Protein AF-A0A961QTT5-F1 (afdb_monomer_lite)

Structure (mmCIF, N/CA/C/O backbone):
data_AF-A0A961QTT5-F1
#
_entry.id   AF-A0A961QTT5-F1
#
loop_
_atom_site.group_PDB
_atom_site.id
_atom_site.type_symbol
_atom_site.label_atom_id
_atom_site.label_alt_id
_atom_site.label_comp_id
_atom_site.label_asym_id
_atom_site.label_entity_id
_atom_site.label_seq_id
_atom_site.pdbx_PDB_ins_code
_atom_site.Cartn_x
_atom_site.Cartn_y
_atom_site.Cartn_z
_atom_site.occupancy
_atom_site.B_iso_or_equiv
_atom_site.auth_seq_id
_atom_site.auth_comp_id
_atom_site.auth_asym_id
_atom_site.auth_atom_id
_atom_site.pdbx_PDB_model_num
ATOM 1 N N . MET A 1 1 ? 68.799 12.331 43.643 1.00 41.88 1 MET A N 1
ATOM 2 C CA . MET A 1 1 ? 67.862 13.251 42.953 1.00 41.88 1 MET A CA 1
ATOM 3 C C . MET A 1 1 ? 67.474 12.579 41.640 1.00 41.88 1 MET A C 1
ATOM 5 O O . MET A 1 1 ? 68.378 12.267 40.887 1.00 41.88 1 MET A O 1
ATOM 9 N N . ARG A 1 2 ? 66.274 11.970 41.560 1.00 42.78 2 ARG A N 1
ATOM 10 C CA . ARG A 1 2 ? 65.061 12.475 40.854 1.00 42.78 2 ARG A CA 1
ATOM 11 C C . ARG A 1 2 ? 65.349 12.704 39.353 1.00 42.78 2 ARG A C 1
ATOM 13 O O . ARG A 1 2 ? 66.256 13.456 39.059 1.00 42.78 2 ARG A O 1
ATOM 20 N N . MET A 1 3 ? 64.674 12.111 38.368 1.00 33.84 3 MET A N 1
ATOM 21 C CA . MET A 1 3 ? 63.270 11.699 38.236 1.00 33.84 3 MET A CA 1
ATOM 22 C C . MET A 1 3 ? 63.143 10.598 37.165 1.00 33.84 3 MET A C 1
ATOM 24 O O . MET A 1 3 ? 63.665 10.744 36.066 1.00 33.84 3 MET A O 1
ATOM 28 N N . THR A 1 4 ? 62.400 9.532 37.459 1.00 44.88 4 THR A N 1
ATOM 29 C CA . THR A 1 4 ? 61.899 8.556 36.480 1.00 44.88 4 THR A CA 1
ATOM 30 C C . THR A 1 4 ? 60.598 9.100 35.885 1.00 44.88 4 THR A C 1
ATOM 32 O O . THR A 1 4 ? 59.601 9.222 36.596 1.00 44.88 4 THR A O 1
ATOM 35 N N . SER A 1 5 ? 60.599 9.468 34.600 1.00 44.66 5 SER A N 1
ATOM 36 C CA . SER A 1 5 ? 59.393 9.922 33.899 1.00 44.66 5 SER A CA 1
ATOM 37 C C . SER A 1 5 ? 58.472 8.736 33.611 1.00 44.66 5 SER A C 1
ATOM 39 O O . SER A 1 5 ? 58.850 7.808 32.897 1.00 44.66 5 SER A O 1
ATOM 41 N N . TRP A 1 6 ? 57.264 8.766 34.166 1.00 46.00 6 TRP A N 1
ATOM 42 C CA . TRP A 1 6 ? 56.200 7.815 33.862 1.00 46.00 6 TRP A CA 1
ATOM 43 C C . TRP A 1 6 ? 55.533 8.182 32.533 1.00 46.00 6 TRP A C 1
ATOM 45 O O . TRP A 1 6 ? 55.038 9.294 32.360 1.00 46.00 6 TRP A O 1
ATOM 55 N N . GLY A 1 7 ? 55.534 7.238 31.591 1.00 42.09 7 GLY A N 1
ATOM 56 C CA . GLY A 1 7 ? 54.829 7.353 30.319 1.00 42.09 7 GLY A CA 1
ATOM 57 C C . GLY A 1 7 ? 53.320 7.243 30.524 1.00 42.09 7 GLY A C 1
ATOM 58 O O . GLY A 1 7 ? 52.808 6.187 30.884 1.00 42.09 7 GLY A O 1
ATOM 59 N N . MET A 1 8 ? 52.609 8.337 30.272 1.00 41.44 8 MET A N 1
ATOM 60 C CA . MET A 1 8 ? 51.152 8.398 30.291 1.00 41.44 8 MET A CA 1
ATOM 61 C C . MET A 1 8 ? 50.631 8.001 28.904 1.00 41.44 8 MET A C 1
ATOM 63 O O . MET A 1 8 ? 50.678 8.787 27.961 1.00 41.44 8 MET A O 1
ATOM 67 N N . ARG A 1 9 ? 50.176 6.752 28.751 1.00 47.56 9 ARG A N 1
ATOM 68 C CA . ARG A 1 9 ? 49.434 6.314 27.561 1.00 47.56 9 ARG A CA 1
ATOM 69 C C . ARG A 1 9 ? 47.978 6.752 27.720 1.00 47.56 9 ARG A C 1
ATOM 71 O O . ARG A 1 9 ? 47.246 6.157 28.504 1.00 47.56 9 ARG A O 1
ATOM 78 N N . MET A 1 10 ? 47.562 7.789 26.990 1.00 39.06 10 MET A N 1
ATOM 79 C CA . MET A 1 10 ? 46.140 8.060 26.770 1.00 39.06 10 MET A CA 1
ATOM 80 C C . MET A 1 10 ? 45.547 6.897 25.973 1.00 39.06 10 MET A C 1
ATOM 82 O O . MET A 1 10 ? 45.890 6.695 24.809 1.00 39.06 10 MET A O 1
ATOM 86 N N . VAL A 1 11 ? 44.655 6.136 26.596 1.00 47.03 11 VAL A N 1
ATOM 87 C CA . VAL A 1 11 ? 43.735 5.257 25.877 1.00 47.03 11 VAL A CA 1
ATOM 88 C C . VAL A 1 11 ? 42.552 6.132 25.482 1.00 47.03 11 VAL A C 1
ATOM 90 O O . VAL A 1 11 ? 41.713 6.466 26.316 1.00 47.03 11 VAL A O 1
ATOM 93 N N . ALA A 1 12 ? 42.523 6.567 24.224 1.00 48.59 12 ALA A N 1
ATOM 94 C CA . ALA A 1 12 ? 41.342 7.191 23.649 1.00 48.59 12 ALA A CA 1
ATOM 95 C C . ALA A 1 12 ? 40.245 6.121 23.565 1.00 48.59 12 ALA A C 1
ATOM 97 O O . ALA A 1 12 ? 40.315 5.207 22.743 1.00 48.59 12 ALA A O 1
ATOM 98 N N . ALA A 1 13 ? 39.262 6.203 24.459 1.00 48.69 13 ALA A N 1
ATOM 99 C CA . ALA A 1 13 ? 38.056 5.399 24.380 1.00 48.69 13 ALA A CA 1
ATOM 100 C C . ALA A 1 13 ? 37.242 5.875 23.168 1.00 48.69 13 ALA A C 1
ATOM 102 O O . ALA A 1 13 ? 36.536 6.879 23.228 1.00 48.69 13 ALA A O 1
ATOM 103 N N . LEU A 1 14 ? 37.381 5.163 22.050 1.00 45.66 14 LEU A N 1
ATOM 104 C CA . LEU A 1 14 ? 36.442 5.218 20.936 1.00 45.66 14 LEU A CA 1
ATOM 105 C C . LEU A 1 14 ? 35.123 4.614 21.428 1.00 45.66 14 LEU A C 1
ATOM 107 O O . LEU A 1 14 ? 34.935 3.400 21.402 1.00 45.66 14 LEU A O 1
ATOM 111 N N . LEU A 1 15 ? 34.230 5.461 21.939 1.00 45.34 15 LEU A N 1
ATOM 112 C CA . LEU A 1 15 ? 32.833 5.091 22.129 1.00 45.34 15 LEU A CA 1
ATOM 113 C C . LEU A 1 15 ? 32.244 4.817 20.738 1.00 45.34 15 LEU A C 1
ATOM 115 O O . LEU A 1 15 ? 32.290 5.714 19.890 1.00 45.34 15 LEU A O 1
ATOM 119 N N . PRO A 1 16 ? 31.706 3.618 20.461 1.00 42.22 16 PRO A N 1
ATOM 120 C CA . PRO A 1 16 ? 30.929 3.428 19.253 1.00 42.22 16 PRO A CA 1
ATOM 121 C C . PRO A 1 16 ? 29.687 4.314 19.369 1.00 42.22 16 PRO A C 1
ATOM 123 O O . PRO A 1 16 ? 28.854 4.112 20.253 1.00 42.22 16 PRO A O 1
ATOM 126 N N . LEU A 1 17 ? 29.562 5.305 18.481 1.00 46.09 17 LEU A N 1
ATOM 127 C CA . LEU A 1 17 ? 28.258 5.869 18.155 1.00 46.09 17 LEU A CA 1
ATOM 128 C C . LEU A 1 17 ? 27.439 4.724 17.559 1.00 46.09 17 LEU A C 1
ATOM 130 O O . LEU A 1 17 ? 27.518 4.431 16.368 1.00 46.09 17 LEU A O 1
ATOM 134 N N . THR A 1 18 ? 26.674 4.039 18.400 1.00 44.62 18 THR A N 1
ATOM 135 C CA . THR A 1 18 ? 25.542 3.257 17.931 1.00 44.62 18 THR A CA 1
ATOM 136 C C . THR A 1 18 ? 24.550 4.261 17.367 1.00 44.62 18 THR A C 1
ATOM 138 O O . THR A 1 18 ? 23.805 4.895 18.112 1.00 44.62 18 THR A O 1
ATOM 141 N N . PHE A 1 19 ? 24.581 4.447 16.049 1.00 40.84 19 PHE A N 1
ATOM 142 C CA . PHE A 1 19 ? 23.450 4.999 15.327 1.00 40.84 19 PHE A CA 1
ATOM 143 C C . PHE A 1 19 ? 22.303 4.015 15.540 1.00 40.84 19 PHE A C 1
ATOM 145 O O . PHE A 1 19 ? 22.197 3.001 14.855 1.00 40.84 19 PHE A O 1
ATOM 152 N N . THR A 1 20 ? 21.468 4.274 16.543 1.00 40.50 20 THR A N 1
ATOM 153 C CA . THR A 1 20 ? 20.106 3.765 16.528 1.00 40.50 20 THR A CA 1
ATOM 154 C C . THR A 1 20 ? 19.495 4.344 15.264 1.00 40.50 20 THR A C 1
ATOM 156 O O . THR A 1 20 ? 19.227 5.546 15.206 1.00 40.50 20 THR A O 1
ATOM 159 N N . VAL A 1 21 ? 19.363 3.519 14.225 1.00 46.25 21 VAL A N 1
ATOM 160 C CA . VAL A 1 21 ? 18.436 3.799 13.133 1.00 46.25 21 VAL A CA 1
ATOM 161 C C . VAL A 1 21 ? 17.087 3.886 13.824 1.00 46.25 21 VAL A C 1
ATOM 163 O O . VAL A 1 21 ? 16.497 2.871 14.182 1.00 46.25 21 VAL A O 1
ATOM 166 N N . GLY A 1 22 ? 16.679 5.106 14.166 1.00 39.25 22 GLY A N 1
ATOM 167 C CA . GLY A 1 22 ? 15.325 5.345 14.607 1.00 39.25 22 GLY A CA 1
ATOM 168 C C . GLY A 1 22 ? 14.444 4.896 13.459 1.00 39.25 22 GLY A C 1
ATOM 169 O O . GLY A 1 22 ? 14.592 5.402 12.346 1.00 39.25 22 GLY A O 1
ATOM 170 N N . GLU A 1 23 ? 13.567 3.932 13.718 1.00 43.38 23 GLU A N 1
ATOM 171 C CA . GLU A 1 23 ? 12.342 3.775 12.950 1.00 43.38 23 GLU A CA 1
ATOM 172 C C . GLU A 1 23 ? 11.612 5.114 13.066 1.00 43.38 23 GLU A C 1
ATOM 174 O O . GLU A 1 23 ? 10.857 5.370 14.003 1.00 43.38 23 GLU A O 1
ATOM 179 N N . ALA A 1 24 ? 11.934 6.034 12.159 1.00 42.44 24 ALA A N 1
ATOM 180 C CA . ALA A 1 24 ? 11.159 7.230 11.941 1.00 42.44 24 ALA A CA 1
ATOM 181 C C . ALA A 1 24 ? 9.832 6.732 11.379 1.00 42.44 24 ALA A C 1
ATOM 183 O O . ALA A 1 24 ? 9.687 6.508 10.179 1.00 42.44 24 ALA A O 1
ATOM 184 N N . MET A 1 25 ? 8.908 6.447 12.294 1.00 49.66 25 MET A N 1
ATOM 185 C CA . MET A 1 25 ? 7.545 6.058 11.993 1.00 49.66 25 MET A CA 1
ATOM 186 C C . MET A 1 25 ? 6.987 7.067 10.996 1.00 49.66 25 MET A C 1
ATOM 188 O O . MET A 1 25 ? 6.861 8.249 11.320 1.00 49.66 25 MET A O 1
ATOM 192 N N . ALA A 1 26 ? 6.705 6.608 9.778 1.00 43.44 26 ALA A N 1
ATOM 193 C CA . ALA A 1 26 ? 6.111 7.406 8.717 1.00 43.44 26 ALA A CA 1
ATOM 194 C C . ALA A 1 26 ? 4.647 7.716 9.072 1.00 43.44 26 ALA A C 1
ATOM 196 O O . ALA A 1 26 ? 3.714 7.153 8.508 1.00 43.44 26 ALA A O 1
ATOM 197 N N . GLN A 1 27 ? 4.448 8.581 10.064 1.00 46.91 27 GLN A N 1
ATOM 198 C CA . GLN A 1 27 ? 3.177 9.227 10.342 1.00 46.91 27 GLN A CA 1
ATOM 199 C C . GLN A 1 27 ? 2.962 10.264 9.242 1.00 46.91 27 GLN A C 1
ATOM 201 O O . GLN A 1 27 ? 3.753 11.199 9.105 1.00 46.91 27 GLN A O 1
ATOM 206 N N . HIS A 1 28 ? 1.900 10.110 8.452 1.00 50.56 28 HIS A N 1
ATOM 207 C CA . HIS A 1 28 ? 1.348 11.280 7.782 1.00 50.56 28 HIS A CA 1
ATOM 208 C C . HIS A 1 28 ? 0.764 12.173 8.884 1.00 50.56 28 HIS A C 1
ATOM 210 O O . HIS A 1 28 ? 0.276 11.653 9.888 1.00 50.56 28 HIS A O 1
ATOM 216 N N . ALA A 1 29 ? 0.810 13.498 8.732 1.00 53.56 29 ALA A N 1
ATOM 217 C CA . ALA A 1 29 ? 0.448 14.445 9.797 1.00 53.56 29 ALA A CA 1
ATOM 218 C C . ALA A 1 29 ? -0.980 14.264 10.369 1.00 53.56 29 ALA A C 1
ATOM 220 O O . ALA A 1 29 ? -1.307 14.859 11.392 1.00 53.56 29 ALA A O 1
ATOM 221 N N . GLU A 1 30 ? -1.815 13.434 9.735 1.00 65.62 30 GLU A N 1
ATOM 222 C CA . GLU A 1 30 ? -3.215 13.230 10.091 1.00 65.62 30 GLU A CA 1
ATOM 223 C C . GLU A 1 30 ? -3.621 11.754 10.303 1.00 65.62 30 GLU A C 1
ATOM 225 O O . GLU A 1 30 ? -4.756 11.528 10.721 1.00 65.62 30 GLU A O 1
ATOM 230 N N . GLY A 1 31 ? -2.767 10.743 10.054 1.00 82.62 31 GLY A N 1
ATOM 231 C CA . GLY A 1 31 ? -3.189 9.325 10.066 1.00 82.62 31 GLY A CA 1
ATOM 232 C C . GLY A 1 31 ? -2.080 8.282 10.267 1.00 82.62 31 GLY A C 1
ATOM 233 O O . GLY A 1 31 ? -0.892 8.557 10.089 1.00 82.62 31 GLY A O 1
ATOM 234 N N . ARG A 1 32 ? -2.478 7.060 10.649 1.00 91.62 32 ARG A N 1
ATOM 235 C CA . ARG A 1 32 ? -1.584 5.913 10.900 1.00 91.62 32 ARG A CA 1
ATOM 236 C C . ARG A 1 32 ? -1.381 5.110 9.617 1.00 91.62 32 ARG A C 1
ATOM 238 O O . ARG A 1 32 ? -2.358 4.761 8.965 1.00 91.62 32 ARG A O 1
ATOM 245 N N . LEU A 1 33 ? -0.134 4.776 9.281 1.00 93.62 33 LEU A N 1
ATOM 246 C CA . LEU A 1 33 ? 0.167 3.848 8.187 1.00 93.62 33 LEU A CA 1
ATOM 247 C C . LEU A 1 33 ? -0.363 2.451 8.538 1.00 93.62 33 LEU A C 1
ATOM 249 O O . LEU A 1 33 ? -0.062 1.932 9.614 1.00 93.62 33 LEU A O 1
ATOM 253 N N . VAL A 1 34 ? -1.147 1.858 7.639 1.00 94.56 34 VAL A N 1
ATOM 254 C CA . VAL A 1 34 ? -1.728 0.516 7.812 1.00 94.56 34 VAL A CA 1
ATOM 255 C C . VAL A 1 34 ? -1.155 -0.473 6.817 1.00 94.56 34 VAL A C 1
ATOM 257 O O . VAL A 1 34 ? -0.937 -1.627 7.175 1.00 94.56 34 VAL A O 1
ATOM 260 N N . TYR A 1 35 ? -0.896 -0.037 5.587 1.00 95.69 35 TYR A N 1
ATOM 261 C CA . TYR A 1 35 ? -0.431 -0.918 4.525 1.00 95.69 35 TYR A CA 1
ATOM 262 C C . TYR A 1 35 ? 0.523 -0.199 3.573 1.00 95.69 35 TYR A C 1
ATOM 264 O O . TYR A 1 35 ? 0.329 0.979 3.272 1.00 95.69 35 TYR A O 1
ATOM 272 N N . GLU A 1 36 ? 1.534 -0.911 3.086 1.00 95.69 36 GLU A N 1
ATOM 273 C CA . GLU A 1 36 ? 2.436 -0.453 2.029 1.00 95.69 36 GLU A CA 1
ATOM 274 C C . GLU A 1 36 ? 2.588 -1.545 0.963 1.00 95.69 36 GLU A C 1
ATOM 276 O O . GLU A 1 36 ? 2.737 -2.720 1.295 1.00 95.69 36 GLU A O 1
ATOM 281 N N . MET A 1 37 ? 2.572 -1.160 -0.315 1.00 93.69 37 MET A N 1
ATOM 282 C CA . MET A 1 37 ? 2.991 -2.018 -1.425 1.00 93.69 37 MET A CA 1
ATOM 283 C C . MET A 1 37 ? 4.315 -1.490 -1.970 1.00 93.69 37 MET A C 1
ATOM 285 O O . MET A 1 37 ? 4.418 -0.329 -2.381 1.00 93.69 37 MET A O 1
ATOM 289 N N . ILE A 1 38 ? 5.323 -2.357 -1.976 1.00 90.81 38 ILE A N 1
ATOM 290 C CA . ILE A 1 38 ? 6.693 -2.029 -2.364 1.00 90.81 38 ILE A CA 1
ATOM 291 C C . ILE A 1 38 ? 7.061 -2.854 -3.583 1.00 90.81 38 ILE A C 1
ATOM 293 O O . ILE A 1 38 ? 7.153 -4.077 -3.512 1.00 90.81 38 ILE A O 1
ATOM 297 N N . VAL A 1 39 ? 7.321 -2.195 -4.702 1.00 88.94 39 VAL A N 1
ATOM 298 C CA . VAL A 1 39 ? 7.816 -2.871 -5.896 1.00 88.94 39 VAL A CA 1
ATOM 299 C C . VAL A 1 39 ? 9.245 -3.383 -5.679 1.00 88.94 39 VAL A C 1
ATOM 301 O O . VAL A 1 39 ? 10.121 -2.660 -5.206 1.00 88.94 39 VAL A O 1
ATOM 304 N N . THR A 1 40 ? 9.503 -4.630 -6.069 1.00 85.44 40 THR A N 1
ATOM 305 C CA . THR A 1 40 ? 10.816 -5.284 -5.974 1.00 85.44 40 THR A CA 1
ATOM 306 C C . THR A 1 40 ? 11.455 -5.424 -7.356 1.00 85.44 40 THR A C 1
ATOM 308 O O . THR A 1 40 ? 10.759 -5.579 -8.353 1.00 85.44 40 THR A O 1
ATOM 311 N N . ASN A 1 41 ? 12.791 -5.380 -7.437 1.00 83.56 41 ASN A N 1
ATOM 312 C CA . ASN A 1 41 ? 13.556 -5.528 -8.690 1.00 83.56 41 ASN A CA 1
ATOM 313 C C . ASN A 1 41 ? 13.068 -4.619 -9.839 1.00 83.56 41 ASN A C 1
ATOM 315 O O . ASN A 1 41 ? 12.913 -5.071 -10.978 1.00 83.56 41 ASN A O 1
ATOM 319 N N . VAL A 1 42 ? 12.819 -3.346 -9.517 1.00 85.25 42 VAL A N 1
ATOM 320 C CA . VAL A 1 42 ? 12.375 -2.295 -10.444 1.00 85.25 42 VAL A CA 1
ATOM 321 C C . VAL A 1 42 ? 13.214 -2.289 -11.728 1.00 85.25 42 VAL A C 1
ATOM 323 O O . VAL A 1 42 ? 14.439 -2.410 -11.680 1.00 85.25 42 VAL A O 1
ATOM 326 N N . GLY A 1 43 ? 12.554 -2.153 -12.880 1.00 79.88 43 GLY A N 1
ATOM 327 C CA . GLY A 1 43 ? 13.222 -2.064 -14.181 1.00 79.88 43 GLY A CA 1
ATOM 328 C C . GLY A 1 43 ? 13.787 -3.394 -14.695 1.00 79.88 43 GLY A C 1
ATOM 329 O O . GLY A 1 43 ? 14.597 -3.416 -15.622 1.00 79.88 43 GLY A O 1
ATOM 330 N N . THR A 1 44 ? 13.396 -4.526 -14.097 1.00 81.00 44 THR A N 1
ATOM 331 C CA . THR A 1 44 ? 13.864 -5.857 -14.504 1.00 81.00 44 THR A CA 1
ATOM 332 C C . THR A 1 44 ? 12.711 -6.790 -14.857 1.00 81.00 44 THR A C 1
ATOM 334 O O . THR A 1 44 ? 11.578 -6.624 -14.418 1.00 81.00 44 THR A O 1
ATOM 337 N N . ARG A 1 45 ? 13.015 -7.856 -15.608 1.00 77.75 45 ARG A N 1
ATOM 338 C CA . ARG A 1 45 ? 12.049 -8.930 -15.906 1.00 77.75 45 ARG A CA 1
ATOM 339 C C . ARG A 1 45 ? 11.628 -9.744 -14.681 1.00 77.75 45 ARG A C 1
ATOM 341 O O . ARG A 1 45 ? 10.674 -10.505 -14.784 1.00 77.75 45 ARG A O 1
ATOM 348 N N . SER A 1 46 ? 12.328 -9.590 -13.558 1.00 80.69 46 SER A N 1
ATOM 349 C CA . SER A 1 46 ? 12.044 -10.288 -12.303 1.00 80.69 46 SER A CA 1
ATOM 350 C C . SER A 1 46 ? 11.332 -9.388 -11.292 1.00 80.69 46 SER A C 1
ATOM 352 O O . SER A 1 46 ? 11.485 -9.578 -10.088 1.00 80.69 46 SER A O 1
ATOM 354 N N . GLN A 1 47 ? 10.615 -8.376 -11.777 1.00 83.12 47 GLN A N 1
ATOM 355 C CA . GLN A 1 47 ? 9.889 -7.425 -10.952 1.00 83.12 47 GLN A CA 1
ATOM 356 C C . GLN A 1 47 ? 8.645 -8.057 -10.324 1.00 83.12 47 GLN A C 1
ATOM 358 O O . GLN A 1 47 ? 7.872 -8.734 -11.002 1.00 83.12 47 GLN A O 1
ATOM 363 N N . GLY A 1 48 ? 8.459 -7.807 -9.034 1.00 86.62 48 GLY A N 1
ATOM 364 C CA . GLY A 1 48 ? 7.282 -8.180 -8.256 1.00 86.62 48 GLY A CA 1
ATOM 365 C C . GLY A 1 48 ? 6.888 -7.034 -7.329 1.00 86.62 48 GLY A C 1
ATOM 366 O O . GLY A 1 48 ? 7.329 -5.895 -7.511 1.00 86.62 48 GLY A O 1
ATOM 367 N N . TRP A 1 49 ? 6.071 -7.325 -6.323 1.00 89.12 49 TRP A N 1
ATOM 368 C CA . TRP A 1 49 ? 5.800 -6.374 -5.249 1.00 89.12 49 TRP A CA 1
ATOM 369 C C . TRP A 1 49 ? 5.518 -7.087 -3.926 1.00 89.12 49 TRP A C 1
ATOM 371 O O . TRP A 1 49 ? 5.066 -8.229 -3.892 1.00 89.12 49 TRP A O 1
ATOM 381 N N . HIS A 1 50 ? 5.830 -6.411 -2.829 1.00 91.50 50 HIS A N 1
ATOM 382 C CA . HIS A 1 50 ? 5.719 -6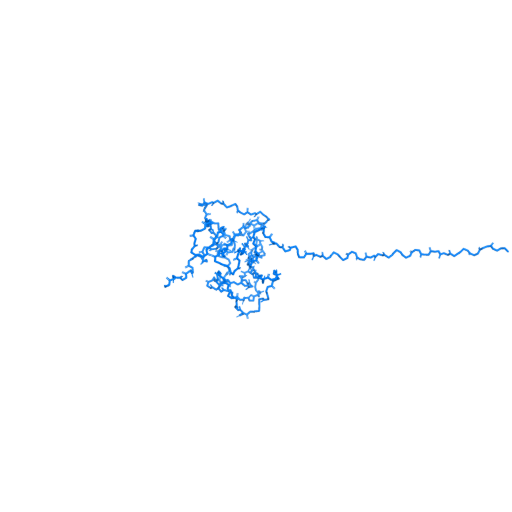.913 -1.471 1.00 91.50 50 HIS A CA 1
ATOM 383 C C . HIS A 1 50 ? 4.724 -6.055 -0.692 1.00 91.50 50 HIS A C 1
ATOM 385 O O . HIS A 1 50 ? 4.899 -4.840 -0.601 1.00 91.50 50 HIS A O 1
ATOM 391 N N . GLY A 1 51 ? 3.683 -6.687 -0.156 1.00 93.75 51 GLY A N 1
ATOM 392 C CA . GLY A 1 51 ? 2.707 -6.041 0.709 1.00 93.75 51 GLY A CA 1
ATOM 393 C C . GLY A 1 51 ? 3.087 -6.157 2.184 1.00 93.75 51 GLY A C 1
ATOM 394 O O . GLY A 1 51 ? 3.317 -7.256 2.689 1.00 93.75 51 GLY A O 1
ATOM 395 N N . VAL A 1 52 ? 3.112 -5.031 2.892 1.00 95.94 52 VAL A N 1
ATOM 396 C CA . VAL A 1 52 ? 3.471 -4.948 4.313 1.00 95.94 52 VAL A CA 1
ATOM 397 C C . VAL A 1 52 ? 2.306 -4.354 5.089 1.00 95.94 52 VAL A C 1
ATOM 399 O O . VAL A 1 52 ? 1.898 -3.229 4.815 1.00 95.94 52 VAL A O 1
ATOM 402 N N . LEU A 1 53 ? 1.787 -5.087 6.077 1.00 95.69 53 LEU A N 1
ATOM 403 C CA . LEU A 1 53 ? 0.814 -4.553 7.030 1.00 95.69 53 LEU A CA 1
ATOM 404 C C . LEU A 1 53 ? 1.504 -4.027 8.283 1.00 95.69 53 LEU A C 1
ATOM 406 O O . LEU A 1 53 ? 2.473 -4.612 8.771 1.00 95.69 53 LEU A O 1
ATOM 410 N N . TYR A 1 54 ? 0.933 -2.964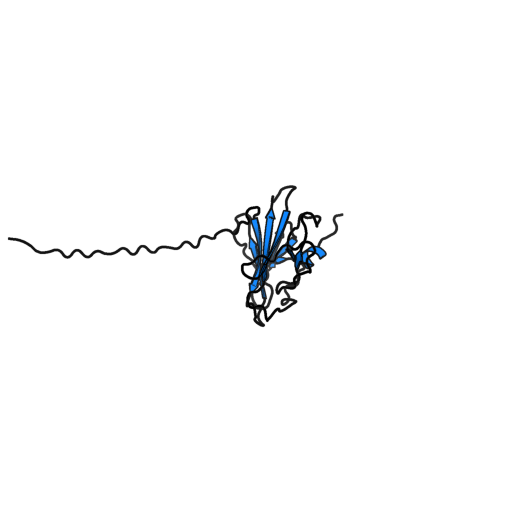 8.835 1.00 94.88 54 TYR A N 1
ATOM 411 C CA . TYR A 1 54 ? 1.379 -2.318 10.057 1.00 94.88 54 TYR A CA 1
ATOM 412 C C . TYR A 1 54 ? 0.299 -2.418 11.133 1.00 94.88 54 TYR A C 1
ATOM 414 O O . TYR A 1 54 ? -0.870 -2.071 10.921 1.00 94.88 54 TYR A O 1
ATOM 422 N N . GLY A 1 55 ? 0.705 -2.883 12.311 1.00 91.56 55 GLY A N 1
ATOM 423 C CA . GLY A 1 55 ? -0.144 -2.953 13.489 1.00 91.56 55 GLY A CA 1
ATOM 424 C C . GLY A 1 55 ? -0.464 -1.572 14.076 1.00 91.56 55 GLY A C 1
ATOM 425 O O . GLY A 1 55 ? 0.086 -0.553 13.646 1.00 91.56 55 GLY A O 1
ATOM 426 N N . PRO A 1 56 ? -1.334 -1.514 15.099 1.00 88.81 56 PRO A N 1
ATOM 427 C CA . PRO A 1 56 ? -1.677 -0.265 15.784 1.00 88.81 56 PRO A CA 1
ATOM 428 C C . PRO A 1 56 ? -0.484 0.422 16.461 1.00 88.81 56 PRO A C 1
ATOM 430 O O . PRO A 1 56 ? -0.480 1.640 16.614 1.00 88.81 56 PRO A O 1
ATOM 433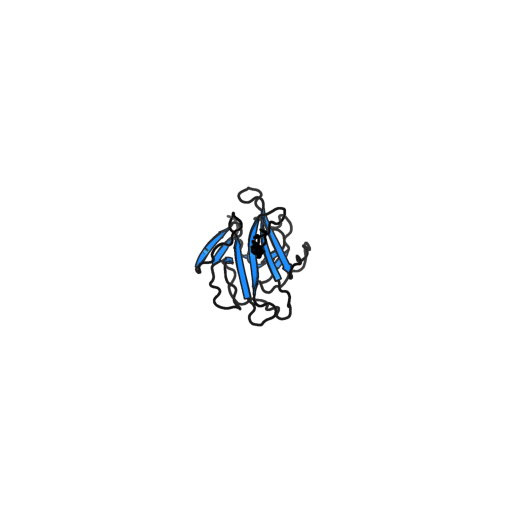 N N . ASP A 1 57 ? 0.537 -0.346 16.852 1.00 88.88 57 ASP A N 1
ATOM 434 C CA . ASP A 1 57 ? 1.797 0.169 17.400 1.00 88.88 57 ASP A CA 1
ATOM 435 C C . ASP A 1 57 ? 2.766 0.667 16.313 1.00 88.88 57 ASP A C 1
ATOM 437 O O . ASP A 1 57 ? 3.862 1.126 16.628 1.00 88.88 57 ASP A O 1
ATOM 441 N N . GLY A 1 58 ? 2.363 0.575 15.042 1.00 87.25 58 GLY A N 1
ATOM 442 C CA . GLY A 1 58 ? 3.154 0.973 13.891 1.00 87.25 58 GLY A CA 1
ATOM 443 C C . GLY A 1 58 ? 4.224 -0.040 13.484 1.00 87.25 58 GLY A C 1
ATOM 444 O O . GLY A 1 58 ? 4.959 0.206 12.531 1.00 87.25 58 GLY A O 1
ATOM 445 N N . ARG A 1 59 ? 4.327 -1.189 14.156 1.00 93.19 59 ARG A N 1
ATOM 446 C CA . ARG A 1 59 ? 5.270 -2.234 13.750 1.00 93.19 59 ARG A CA 1
ATOM 447 C C . ARG A 1 59 ? 4.717 -3.059 12.605 1.00 93.19 59 ARG A C 1
ATOM 449 O O . ARG A 1 59 ? 3.504 -3.213 12.463 1.00 93.19 59 ARG A O 1
ATOM 456 N N . THR A 1 60 ? 5.616 -3.620 11.807 1.00 94.38 60 THR A N 1
ATOM 457 C CA . THR A 1 60 ? 5.229 -4.561 10.760 1.00 94.38 60 THR A CA 1
ATOM 458 C C . THR A 1 60 ? 4.643 -5.827 11.377 1.00 94.38 60 THR A C 1
ATOM 460 O O . THR A 1 60 ? 5.124 -6.341 12.390 1.00 94.38 60 THR A O 1
ATOM 463 N N . LEU A 1 61 ? 3.580 -6.332 10.762 1.00 92.75 61 LEU A N 1
ATOM 464 C CA . LEU A 1 61 ? 3.016 -7.630 11.101 1.00 92.75 61 LEU A CA 1
ATOM 465 C C . LEU A 1 61 ? 3.803 -8.729 10.380 1.00 92.75 61 LEU A C 1
ATOM 467 O O . LEU A 1 61 ? 4.221 -8.559 9.233 1.00 92.75 61 LEU A O 1
ATOM 471 N N . ALA A 1 62 ? 3.997 -9.866 11.046 1.00 89.75 62 ALA A N 1
ATOM 472 C CA . ALA A 1 62 ? 4.624 -11.030 10.430 1.00 89.75 62 ALA A CA 1
ATOM 473 C C . ALA A 1 62 ? 3.663 -11.678 9.420 1.00 89.75 62 ALA A C 1
ATOM 475 O O . ALA A 1 62 ? 2.522 -11.988 9.758 1.00 89.75 62 ALA A O 1
ATOM 476 N N . ALA A 1 63 ? 4.131 -11.886 8.189 1.00 84.62 63 ALA A N 1
ATOM 477 C CA . ALA A 1 63 ? 3.372 -12.522 7.116 1.00 84.62 63 ALA A CA 1
ATOM 478 C C . ALA A 1 63 ? 3.645 -14.034 7.078 1.00 84.62 63 ALA A C 1
ATOM 480 O O . ALA A 1 63 ? 4.282 -14.540 6.153 1.00 84.62 63 ALA A O 1
ATOM 481 N N . ASP A 1 64 ? 3.185 -14.757 8.099 1.00 89.56 64 ASP A N 1
ATOM 482 C CA . ASP A 1 64 ? 3.256 -16.221 8.105 1.00 89.56 64 ASP A CA 1
ATOM 483 C C . ASP A 1 64 ? 2.354 -16.779 6.989 1.00 89.56 64 ASP A C 1
ATOM 485 O O . ASP A 1 64 ? 1.156 -16.491 6.998 1.00 89.56 64 ASP A O 1
ATOM 489 N N . PRO A 1 65 ? 2.869 -17.555 6.014 1.00 87.25 65 PRO A N 1
ATOM 490 C CA . PRO A 1 65 ? 2.085 -17.957 4.847 1.00 87.25 65 PRO A CA 1
ATOM 491 C C . PRO A 1 65 ? 0.758 -18.637 5.207 1.00 87.25 65 PRO A C 1
ATOM 493 O O . PRO A 1 65 ? 0.721 -19.583 5.994 1.00 87.25 65 PRO A O 1
ATOM 496 N N . GLY A 1 66 ? -0.334 -18.162 4.605 1.00 84.31 66 GLY A N 1
ATOM 497 C CA . GLY A 1 66 ? -1.701 -18.611 4.879 1.00 84.31 66 GLY A CA 1
ATOM 498 C C . GLY A 1 66 ? -2.380 -17.921 6.067 1.00 84.31 66 GLY A C 1
ATOM 499 O O . GLY A 1 66 ? -3.571 -18.144 6.284 1.00 84.31 66 GLY A O 1
ATOM 500 N N . ALA A 1 67 ? -1.672 -17.077 6.825 1.00 91.25 67 ALA A N 1
ATOM 501 C CA . ALA A 1 67 ? -2.301 -16.207 7.811 1.00 91.25 67 ALA A CA 1
ATOM 502 C C . ALA A 1 67 ? -3.193 -15.169 7.123 1.00 91.25 67 ALA A C 1
ATOM 504 O O . ALA A 1 67 ? -2.878 -14.675 6.040 1.00 91.25 67 ALA A O 1
ATOM 505 N N . THR A 1 68 ? -4.289 -14.804 7.782 1.00 93.94 68 THR A N 1
ATOM 506 C CA . THR A 1 68 ? -5.213 -13.780 7.294 1.00 93.94 68 THR A CA 1
ATOM 507 C C . THR A 1 68 ? -5.391 -12.678 8.324 1.00 93.94 68 THR A C 1
ATOM 509 O O . THR A 1 68 ? -5.559 -12.971 9.508 1.00 93.94 68 THR A O 1
ATOM 512 N N . ILE A 1 69 ? -5.417 -11.425 7.875 1.00 93.06 69 ILE A N 1
ATOM 513 C CA . ILE A 1 69 ? -5.688 -10.251 8.706 1.00 93.06 69 ILE A CA 1
ATOM 514 C C . ILE A 1 69 ? -6.894 -9.514 8.134 1.00 93.06 69 ILE A C 1
ATOM 516 O O . ILE A 1 69 ? -6.887 -9.096 6.979 1.00 93.06 69 ILE A O 1
ATOM 520 N N . GLU A 1 70 ? -7.933 -9.348 8.945 1.00 90.12 70 GLU A N 1
ATOM 521 C CA . GLU A 1 70 ? -9.104 -8.550 8.587 1.00 90.12 70 GLU A CA 1
ATOM 522 C C . GLU A 1 70 ? -8.901 -7.090 9.003 1.00 90.12 70 GLU A C 1
ATOM 524 O O . GLU A 1 70 ? -8.431 -6.796 10.103 1.00 90.12 70 GLU A O 1
ATOM 529 N N . THR A 1 71 ? -9.255 -6.173 8.107 1.00 85.69 71 THR A N 1
ATOM 530 C CA . THR A 1 71 ? -9.174 -4.723 8.308 1.00 85.69 71 THR A CA 1
ATOM 531 C C . THR A 1 71 ? -10.455 -4.057 7.805 1.00 85.69 71 THR A C 1
ATOM 533 O O . THR A 1 71 ? -11.227 -4.668 7.064 1.00 85.69 71 THR A O 1
ATOM 536 N N . GLY A 1 72 ? -10.649 -2.772 8.118 1.00 81.50 72 GLY A N 1
ATOM 537 C CA . GLY A 1 72 ? -11.774 -1.991 7.585 1.00 81.50 72 GLY A CA 1
ATOM 538 C C . GLY A 1 72 ? -11.809 -1.890 6.051 1.00 81.50 72 GLY A C 1
ATOM 539 O O . GLY A 1 72 ? -12.862 -1.609 5.485 1.00 81.50 72 GLY A O 1
ATOM 540 N N . VAL A 1 73 ? -10.693 -2.168 5.365 1.00 81.06 73 VAL A N 1
ATOM 541 C CA . VAL A 1 73 ? -10.576 -2.103 3.895 1.00 81.06 73 VAL A CA 1
ATOM 542 C C . VAL A 1 73 ? -10.633 -3.468 3.204 1.00 81.06 73 VAL A C 1
ATOM 544 O O . VAL A 1 73 ? -10.624 -3.547 1.970 1.00 81.06 73 VAL A O 1
ATOM 547 N N . GLY A 1 74 ? -10.714 -4.552 3.977 1.00 86.44 74 GLY A N 1
ATOM 548 C CA . GLY A 1 74 ? -10.798 -5.921 3.480 1.00 86.44 74 GLY A CA 1
ATOM 549 C C . GLY A 1 74 ? -9.920 -6.904 4.249 1.00 86.44 74 GLY A C 1
ATOM 550 O O . GLY A 1 74 ? -9.229 -6.553 5.209 1.00 86.44 74 GLY A O 1
ATOM 551 N N . VAL A 1 75 ? -9.961 -8.156 3.800 1.00 91.00 75 VAL A N 1
ATOM 552 C CA . VAL A 1 75 ? -9.113 -9.242 4.301 1.00 91.00 75 VAL A CA 1
ATOM 553 C C . VAL A 1 75 ? -7.803 -9.244 3.524 1.00 91.00 75 VAL A C 1
ATOM 555 O O . VAL A 1 75 ? -7.818 -9.081 2.309 1.00 91.00 75 VAL A O 1
ATOM 558 N N . PHE A 1 76 ? -6.687 -9.452 4.210 1.00 93.44 76 PHE A N 1
ATOM 559 C CA . PHE A 1 76 ? -5.369 -9.654 3.620 1.00 93.44 76 PHE A CA 1
ATOM 560 C C . PHE A 1 76 ? -4.873 -11.056 3.935 1.00 93.44 76 PHE A C 1
ATOM 562 O O . PHE A 1 76 ? -4.923 -11.481 5.086 1.00 93.44 76 PHE A O 1
ATOM 569 N N . GLU A 1 77 ? -4.362 -11.749 2.929 1.00 93.94 77 GLU A N 1
ATOM 570 C CA . GLU A 1 77 ? -3.768 -13.076 3.023 1.00 93.94 77 GLU A CA 1
ATOM 571 C C . GLU A 1 77 ? -2.246 -12.955 2.932 1.00 93.94 77 GLU A C 1
ATOM 573 O O . GLU A 1 77 ? -1.712 -12.199 2.120 1.00 93.94 77 GLU A O 1
ATOM 578 N N . ALA A 1 78 ? -1.527 -13.673 3.787 1.00 93.56 78 ALA A N 1
ATOM 579 C CA . ALA A 1 78 ? -0.076 -13.732 3.756 1.00 93.56 78 ALA A CA 1
ATOM 580 C C . ALA A 1 78 ? 0.400 -14.771 2.731 1.00 93.56 78 ALA A C 1
ATOM 582 O O . ALA A 1 78 ? 0.096 -15.962 2.838 1.00 93.56 78 ALA A O 1
ATOM 583 N N . HIS A 1 79 ? 1.202 -14.333 1.767 1.00 90.31 79 HIS A N 1
ATOM 584 C CA . HIS A 1 79 ? 1.814 -15.162 0.734 1.00 90.31 79 HIS A CA 1
ATOM 585 C C . HIS A 1 79 ? 3.333 -15.208 0.902 1.00 90.31 79 HIS A C 1
ATOM 587 O O . HIS A 1 79 ? 3.982 -14.188 1.147 1.00 90.31 79 HIS A O 1
ATOM 593 N N . ALA A 1 80 ? 3.911 -16.396 0.724 1.00 89.81 80 ALA A N 1
ATOM 594 C CA . ALA A 1 80 ? 5.353 -16.591 0.795 1.00 89.81 80 ALA A CA 1
ATOM 595 C C . ALA A 1 80 ? 6.091 -15.812 -0.310 1.00 89.81 80 ALA A C 1
ATOM 597 O O . ALA A 1 80 ? 5.661 -15.775 -1.464 1.00 89.81 80 ALA A O 1
ATOM 598 N N . CYS A 1 81 ? 7.234 -15.218 0.037 1.00 87.00 81 CYS A N 1
ATOM 599 C CA . CYS A 1 81 ? 8.112 -14.506 -0.897 1.00 87.00 81 CYS A CA 1
ATOM 600 C C . CYS A 1 81 ? 9.135 -15.449 -1.552 1.00 87.00 81 CYS A C 1
ATOM 602 O O . CYS A 1 81 ? 10.340 -15.207 -1.498 1.00 87.00 81 CYS A O 1
ATOM 604 N N . ASP A 1 82 ? 8.654 -16.539 -2.153 1.00 86.81 82 ASP A N 1
ATOM 605 C CA . ASP A 1 82 ? 9.518 -17.592 -2.706 1.00 86.81 82 ASP A CA 1
ATOM 606 C C . ASP A 1 82 ? 10.137 -17.209 -4.056 1.00 86.81 82 ASP A C 1
ATOM 608 O O . ASP A 1 82 ? 11.219 -17.683 -4.411 1.00 86.81 82 ASP A O 1
ATOM 612 N N . LEU A 1 83 ? 9.453 -16.352 -4.822 1.00 84.31 83 LEU A N 1
ATOM 613 C CA . LEU A 1 83 ? 9.876 -15.921 -6.150 1.00 84.31 83 LEU A CA 1
ATOM 614 C C . LEU A 1 83 ? 9.965 -14.389 -6.215 1.00 84.31 83 LEU A C 1
ATOM 616 O O . LEU A 1 83 ? 9.034 -13.698 -5.806 1.00 84.31 83 LEU A O 1
ATOM 620 N N . PRO A 1 84 ? 11.048 -13.827 -6.780 1.00 77.31 84 PRO A N 1
ATOM 621 C CA . PRO A 1 84 ? 11.244 -12.379 -6.808 1.00 77.31 84 PRO A CA 1
ATOM 622 C C . PRO A 1 84 ? 10.273 -11.625 -7.734 1.00 77.31 84 PRO A C 1
ATOM 624 O O . PRO A 1 84 ? 10.147 -10.412 -7.600 1.00 77.31 84 PRO A O 1
ATOM 627 N N . TRP A 1 85 ? 9.605 -12.327 -8.659 1.00 80.12 85 TRP A N 1
ATOM 628 C CA . TRP A 1 85 ? 8.708 -11.764 -9.682 1.00 80.12 85 TRP A CA 1
ATOM 629 C C . TRP A 1 85 ? 7.211 -11.933 -9.380 1.00 80.12 85 TRP A C 1
ATOM 631 O O . TRP A 1 85 ? 6.367 -11.674 -10.240 1.00 80.12 85 TRP A O 1
ATOM 641 N N . THR A 1 86 ? 6.861 -12.432 -8.195 1.00 84.25 86 THR A N 1
ATOM 642 C CA . THR A 1 86 ? 5.466 -12.593 -7.763 1.00 84.25 86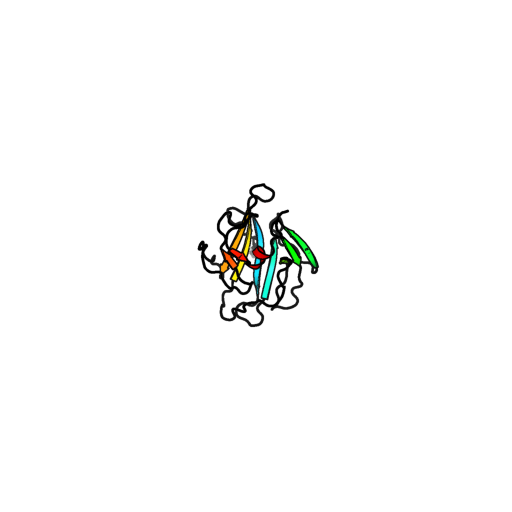 THR A CA 1
ATOM 643 C C . THR A 1 86 ? 5.104 -11.549 -6.720 1.00 84.25 86 THR A C 1
ATOM 645 O O . THR A 1 86 ? 5.976 -11.018 -6.031 1.00 84.25 86 THR A O 1
ATOM 648 N N . ALA A 1 87 ? 3.809 -11.270 -6.589 1.00 87.00 87 ALA A N 1
ATOM 649 C CA . ALA A 1 87 ? 3.310 -10.562 -5.423 1.00 87.00 87 ALA A CA 1
ATOM 650 C C . ALA A 1 87 ? 3.484 -11.451 -4.176 1.00 87.00 87 ALA A C 1
ATOM 652 O O . ALA A 1 87 ? 3.198 -12.649 -4.240 1.00 87.00 87 ALA A O 1
ATOM 653 N N . CYS A 1 88 ? 3.973 -10.900 -3.066 1.00 90.38 88 CYS A N 1
ATOM 654 C CA . CYS A 1 88 ? 4.134 -11.634 -1.806 1.00 90.38 88 CYS A CA 1
ATOM 655 C C . CYS A 1 88 ? 3.939 -10.741 -0.567 1.00 90.38 88 CYS A C 1
ATOM 657 O O . CYS A 1 88 ? 3.707 -9.538 -0.691 1.00 90.38 88 CYS A O 1
ATOM 659 N N . GLY A 1 89 ? 4.039 -11.316 0.637 1.00 93.62 89 GLY A N 1
ATOM 660 C CA . GLY A 1 89 ? 3.678 -10.644 1.889 1.00 93.62 89 GLY A CA 1
ATOM 661 C C . GLY A 1 89 ? 2.166 -10.623 2.076 1.00 93.62 89 GLY A C 1
ATOM 662 O O . GLY A 1 89 ? 1.488 -11.562 1.670 1.00 93.62 89 GLY A O 1
ATOM 663 N N . PHE A 1 90 ? 1.623 -9.571 2.681 1.00 94.62 90 PHE A N 1
ATOM 664 C CA . PHE A 1 90 ? 0.175 -9.416 2.818 1.00 94.62 90 PHE A CA 1
ATOM 665 C C . PHE A 1 90 ? -0.447 -8.881 1.527 1.00 94.62 90 PHE A C 1
ATOM 667 O O . PHE A 1 90 ? -0.188 -7.748 1.128 1.00 94.62 90 PHE A O 1
ATOM 674 N N . ILE A 1 91 ? -1.300 -9.676 0.893 1.00 91.25 91 ILE A N 1
ATOM 675 C CA . ILE A 1 91 ? -2.013 -9.355 -0.347 1.00 91.25 91 ILE A CA 1
ATOM 676 C C . ILE A 1 91 ? -3.501 -9.291 -0.022 1.00 91.25 91 ILE A C 1
ATOM 678 O O . ILE A 1 91 ? -3.996 -10.147 0.707 1.00 91.25 91 ILE A O 1
ATOM 682 N N . ARG A 1 92 ? -4.237 -8.294 -0.517 1.00 88.75 92 ARG A N 1
ATOM 683 C CA . ARG A 1 92 ? -5.677 -8.229 -0.241 1.00 88.75 92 ARG A CA 1
ATOM 684 C C . ARG A 1 92 ? -6.383 -9.407 -0.920 1.00 88.75 92 ARG A C 1
ATOM 686 O O . ARG A 1 92 ? -6.157 -9.691 -2.092 1.00 88.75 92 ARG A O 1
ATOM 693 N N . ALA A 1 93 ? -7.230 -10.109 -0.178 1.00 84.25 93 ALA A N 1
ATOM 694 C CA . ALA A 1 93 ? -7.968 -11.264 -0.664 1.00 84.25 93 ALA A CA 1
ATOM 695 C C . ALA A 1 93 ? -8.809 -10.883 -1.892 1.00 84.25 93 ALA A C 1
ATOM 697 O O . ALA A 1 93 ? -9.529 -9.882 -1.883 1.00 84.25 93 ALA A O 1
ATOM 698 N N . GLY A 1 94 ? -8.728 -11.699 -2.943 1.00 72.44 94 GLY A N 1
ATOM 699 C CA . GLY A 1 94 ? -9.354 -11.419 -4.238 1.00 72.44 94 GLY A CA 1
ATOM 700 C C . GLY A 1 94 ? -8.429 -10.727 -5.243 1.00 72.44 94 GLY A C 1
ATOM 701 O O . GLY A 1 94 ? -8.669 -10.851 -6.448 1.00 72.44 94 GLY A O 1
ATOM 702 N N . ASP A 1 95 ? -7.334 -10.112 -4.791 1.00 74.19 95 ASP A N 1
ATOM 703 C CA . ASP A 1 95 ? -6.267 -9.672 -5.682 1.00 74.19 95 ASP A CA 1
ATOM 704 C C . ASP A 1 95 ? -5.478 -10.919 -6.100 1.00 74.19 95 ASP A C 1
ATOM 706 O O . ASP A 1 95 ? -5.012 -11.706 -5.274 1.00 74.19 95 ASP A O 1
ATOM 710 N N . ALA A 1 96 ? -5.359 -11.162 -7.406 1.00 57.31 96 ALA A N 1
ATOM 711 C CA . ALA A 1 96 ? -4.598 -12.312 -7.877 1.00 57.31 96 ALA A CA 1
ATOM 712 C C . ALA A 1 96 ? -3.107 -12.090 -7.554 1.00 57.31 96 ALA A C 1
ATOM 714 O O . ALA A 1 96 ? -2.537 -11.133 -8.084 1.00 57.31 96 ALA A O 1
ATOM 715 N N . PRO A 1 97 ? -2.425 -12.992 -6.815 1.00 55.53 97 PRO A N 1
ATOM 716 C CA . PRO A 1 97 ? -0.984 -12.898 -6.542 1.00 55.53 97 PRO A CA 1
ATOM 717 C C . PRO A 1 97 ? -0.121 -13.192 -7.789 1.00 55.53 97 PRO A C 1
ATOM 719 O O . PRO A 1 97 ? 1.047 -13.574 -7.703 1.00 55.53 97 PRO A O 1
ATOM 722 N N . SER A 1 98 ? -0.705 -13.073 -8.982 1.00 52.44 98 SER A N 1
ATOM 723 C CA . SER A 1 98 ? -0.027 -13.281 -10.253 1.00 52.44 98 SER A CA 1
ATOM 724 C C . SER A 1 98 ? 0.982 -12.169 -10.528 1.00 52.44 98 SER A C 1
ATOM 726 O O . SER A 1 98 ? 0.837 -11.052 -10.032 1.00 52.44 98 SER A O 1
ATOM 728 N N . ALA A 1 99 ? 1.972 -12.489 -11.368 1.00 51.94 99 ALA A N 1
ATOM 729 C CA . ALA A 1 99 ? 2.953 -11.543 -11.889 1.00 51.94 99 ALA A CA 1
ATOM 730 C C . ALA A 1 99 ? 2.292 -10.203 -12.269 1.00 51.94 99 ALA A C 1
ATOM 732 O O . ALA A 1 99 ? 1.160 -10.204 -12.770 1.00 51.94 99 ALA A O 1
ATOM 733 N N . PRO A 1 100 ? 2.975 -9.075 -12.025 1.00 55.50 100 PRO A N 1
ATOM 734 C CA . PRO A 1 100 ? 2.394 -7.755 -12.204 1.00 55.50 100 PRO A CA 1
ATOM 735 C C . PRO A 1 100 ? 1.772 -7.613 -13.596 1.00 55.50 100 PRO A C 1
ATOM 737 O O . PRO A 1 100 ? 2.429 -7.850 -14.610 1.00 55.50 100 PRO A O 1
ATOM 740 N N . ARG A 1 101 ? 0.476 -7.262 -13.636 1.00 55.34 101 ARG A N 1
ATOM 741 C CA . ARG A 1 101 ? -0.337 -7.244 -14.870 1.00 55.34 101 ARG A CA 1
ATOM 742 C C . ARG A 1 101 ? 0.236 -6.310 -15.940 1.00 55.34 101 ARG A C 1
ATO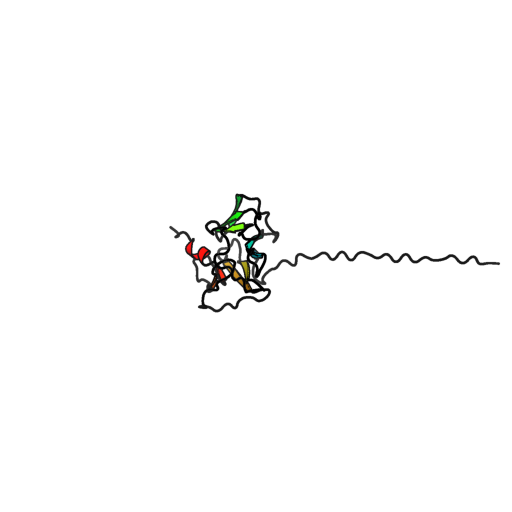M 744 O O . ARG A 1 101 ? 0.025 -6.552 -17.123 1.00 55.34 101 ARG A O 1
ATOM 751 N N . ASN A 1 102 ? 1.011 -5.310 -15.518 1.00 56.06 102 ASN A N 1
ATOM 752 C CA . ASN A 1 102 ? 1.730 -4.377 -16.371 1.00 56.06 102 ASN A CA 1
ATOM 753 C C . ASN A 1 102 ? 3.196 -4.327 -15.936 1.00 56.06 102 ASN A C 1
ATOM 755 O O . ASN A 1 102 ? 3.558 -3.626 -14.990 1.00 56.06 102 ASN A O 1
ATOM 759 N N . VAL A 1 103 ? 4.065 -5.074 -16.615 1.00 58.91 103 VAL A N 1
ATOM 760 C CA . VAL A 1 103 ? 5.503 -4.954 -16.373 1.00 58.91 103 VAL A CA 1
ATOM 761 C C . VAL A 1 103 ? 5.990 -3.664 -17.033 1.00 58.91 103 VAL A C 1
ATOM 763 O O . VAL A 1 103 ? 6.318 -3.644 -18.219 1.00 58.91 103 VAL A O 1
ATOM 766 N N . VAL A 1 104 ? 6.021 -2.565 -16.277 1.00 62.19 104 VAL A N 1
ATOM 767 C CA . VAL A 1 104 ? 6.665 -1.318 -16.714 1.00 62.19 104 VAL A CA 1
ATOM 768 C C . VAL A 1 104 ? 8.178 -1.490 -16.550 1.00 62.19 104 VAL A C 1
ATOM 770 O O . VAL A 1 104 ? 8.777 -1.014 -15.591 1.00 62.19 104 VAL A O 1
ATOM 773 N N . LEU A 1 105 ? 8.780 -2.237 -17.481 1.00 63.75 105 LEU A N 1
ATOM 774 C CA . LEU A 1 105 ? 10.206 -2.598 -17.482 1.00 63.75 105 LEU A CA 1
ATOM 775 C C . LEU A 1 105 ? 11.144 -1.397 -17.650 1.00 63.75 105 LEU A C 1
ATOM 777 O O . LEU A 1 105 ? 12.327 -1.503 -17.348 1.00 63.75 105 LEU A O 1
ATOM 781 N N . GLU A 1 106 ? 10.636 -0.286 -18.175 1.00 68.25 106 GLU A N 1
ATOM 782 C CA . GLU A 1 106 ? 11.439 0.885 -18.539 1.00 68.25 106 GLU A CA 1
ATOM 783 C C . GLU A 1 106 ? 11.449 1.973 -17.460 1.00 68.25 106 GLU A C 1
ATOM 785 O O . GLU A 1 106 ? 12.133 2.979 -17.623 1.00 68.25 106 GLU A O 1
ATOM 790 N N . ASP A 1 107 ? 10.717 1.785 -16.359 1.00 75.81 107 ASP A N 1
ATOM 791 C CA . ASP A 1 107 ? 10.717 2.712 -15.230 1.00 75.81 107 ASP A CA 1
ATOM 792 C C . ASP A 1 107 ? 11.780 2.286 -14.202 1.00 75.81 107 ASP A C 1
ATOM 794 O O . ASP A 1 107 ? 11.582 1.278 -13.521 1.00 75.81 107 ASP A O 1
ATOM 798 N N . PRO A 1 108 ? 12.905 3.018 -14.075 1.00 73.50 108 PRO A N 1
ATOM 799 C CA . PRO A 1 108 ? 13.985 2.668 -13.157 1.00 73.50 108 PRO A CA 1
ATOM 800 C C . PRO A 1 108 ? 13.713 3.105 -11.712 1.00 73.50 108 PRO A C 1
ATOM 802 O O . PRO A 1 108 ? 14.493 2.765 -10.824 1.00 73.50 108 PRO A O 1
ATOM 805 N N . VAL A 1 109 ? 12.657 3.892 -11.477 1.00 82.62 109 VAL A N 1
ATOM 806 C CA . VAL A 1 109 ? 12.321 4.447 -10.160 1.00 82.62 109 VAL A CA 1
ATOM 807 C C . VAL A 1 109 ? 11.252 3.593 -9.485 1.00 82.62 109 VAL A C 1
ATOM 809 O O . VAL A 1 109 ? 11.386 3.256 -8.311 1.00 82.62 109 VAL A O 1
ATOM 812 N N . GLY A 1 110 ? 10.242 3.179 -10.249 1.00 85.25 110 GLY A N 1
ATOM 813 C CA . GLY A 1 110 ? 9.174 2.317 -9.770 1.00 85.25 110 GLY A CA 1
ATOM 814 C C . GLY A 1 110 ? 8.134 3.056 -8.933 1.00 85.25 110 GLY A C 1
ATOM 815 O O . GLY A 1 110 ? 8.377 4.123 -8.357 1.00 85.25 110 GLY A O 1
ATOM 816 N N . TYR A 1 111 ? 6.944 2.468 -8.875 1.00 89.25 111 TYR A N 1
ATOM 817 C CA . TYR A 1 111 ? 5.860 2.968 -8.044 1.00 89.25 111 TYR A CA 1
ATOM 818 C C . TYR A 1 111 ? 5.879 2.328 -6.652 1.00 89.25 111 TYR A C 1
ATOM 820 O O . TYR A 1 111 ? 6.341 1.204 -6.469 1.00 89.25 111 TYR A O 1
ATOM 828 N N . GLY A 1 112 ? 5.334 3.043 -5.675 1.00 92.25 112 GLY A N 1
ATOM 829 C CA . GLY A 1 112 ? 5.032 2.533 -4.341 1.00 92.25 112 GLY A CA 1
ATOM 830 C C . GLY A 1 112 ? 3.665 3.032 -3.896 1.00 92.25 112 GLY A C 1
ATOM 831 O O . GLY A 1 112 ? 3.199 4.067 -4.371 1.00 92.25 112 GLY A O 1
ATOM 832 N N . TYR A 1 113 ? 3.011 2.300 -3.006 1.00 94.06 113 TYR A N 1
ATOM 833 C CA . TYR A 1 113 ? 1.692 2.670 -2.504 1.00 94.06 113 TYR A CA 1
ATOM 834 C C . TYR A 1 113 ? 1.652 2.609 -0.985 1.00 94.06 113 TYR A C 1
ATOM 836 O O . TYR A 1 113 ? 2.190 1.675 -0.399 1.00 94.06 113 TYR A O 1
ATOM 844 N N . ARG A 1 114 ? 0.989 3.581 -0.356 1.00 95.50 114 ARG A N 1
ATOM 845 C CA . ARG A 1 114 ? 0.734 3.607 1.086 1.00 95.50 114 ARG A CA 1
ATOM 846 C C . ARG A 1 114 ? -0.737 3.836 1.368 1.00 95.50 114 ARG A C 1
ATOM 848 O O . ARG A 1 114 ? -1.371 4.656 0.716 1.00 95.50 114 ARG A O 1
ATOM 855 N N . LEU A 1 115 ? -1.247 3.155 2.383 1.00 94.06 115 LEU A N 1
ATOM 856 C CA . LEU A 1 115 ? -2.597 3.330 2.891 1.00 94.06 115 LEU A CA 1
ATOM 857 C C . LEU A 1 115 ? -2.550 3.771 4.349 1.00 94.06 115 LEU A C 1
ATOM 859 O O . LEU A 1 115 ? -1.979 3.089 5.206 1.00 94.06 115 LEU A O 1
ATOM 863 N N . TYR A 1 116 ? -3.220 4.880 4.625 1.00 93.56 116 TYR A N 1
ATOM 864 C CA . TYR A 1 116 ? -3.353 5.465 5.946 1.00 93.56 116 TYR A CA 1
ATOM 865 C C . TYR A 1 116 ? -4.785 5.348 6.451 1.00 93.56 116 TYR A C 1
ATOM 867 O O . TYR A 1 116 ? -5.731 5.472 5.675 1.00 93.56 116 TYR A O 1
ATOM 875 N N . VAL A 1 117 ? -4.935 5.159 7.760 1.00 91.38 117 VAL A N 1
ATOM 876 C CA . VAL A 1 117 ? -6.220 5.259 8.455 1.00 91.38 117 VAL A CA 1
ATOM 877 C C . VAL A 1 117 ? -6.256 6.510 9.326 1.00 91.38 117 VAL A C 1
ATOM 879 O O . VAL A 1 117 ? -5.297 6.845 10.030 1.00 91.38 117 VAL A O 1
ATOM 882 N N . HIS A 1 118 ? -7.387 7.197 9.282 1.00 88.56 118 HIS A N 1
ATOM 883 C CA . HIS A 1 118 ? -7.715 8.385 10.054 1.00 88.56 118 HIS A CA 1
ATOM 884 C C . HIS A 1 118 ? -8.903 8.075 10.956 1.00 88.56 118 HIS A C 1
ATOM 886 O O . HIS A 1 118 ? -9.809 7.356 10.545 1.00 88.56 118 HIS A O 1
ATOM 892 N N . ALA A 1 119 ? -8.914 8.635 12.170 1.00 86.50 119 ALA A N 1
ATOM 893 C CA . ALA A 1 119 ? -10.005 8.465 13.136 1.00 86.50 119 ALA A CA 1
ATOM 894 C C . ALA A 1 119 ? -10.441 6.990 13.330 1.00 86.50 119 ALA A C 1
ATOM 896 O O . ALA A 1 119 ? -11.636 6.697 13.430 1.00 86.50 119 ALA A O 1
ATOM 897 N N . GLU A 1 120 ? -9.458 6.084 13.373 1.00 84.88 120 GLU A N 1
ATOM 898 C CA . GLU A 1 120 ? -9.634 4.632 13.489 1.00 84.88 120 GLU A CA 1
ATOM 899 C C . GLU A 1 120 ? -10.522 4.252 14.685 1.00 84.88 120 GLU A C 1
ATOM 901 O O . GLU A 1 120 ? -10.379 4.788 15.788 1.00 84.88 120 GLU A O 1
ATOM 906 N N . GLY A 1 121 ? -11.469 3.341 14.460 1.00 81.25 121 GLY A N 1
ATOM 907 C CA . GLY A 1 121 ? -12.439 2.881 15.452 1.00 81.25 121 GLY A CA 1
ATOM 908 C C . GLY A 1 121 ? -13.579 3.866 15.741 1.00 81.25 121 GLY A C 1
ATOM 909 O O . GLY A 1 121 ? -14.383 3.625 16.647 1.00 81.25 121 GLY A O 1
ATOM 910 N N . SER A 1 122 ? -13.677 4.975 15.002 1.00 84.50 122 SER A N 1
ATOM 911 C CA . SER A 1 122 ? -14.737 5.976 15.162 1.00 84.50 122 SER A CA 1
ATOM 912 C C . SER A 1 122 ? -15.731 5.973 13.996 1.00 84.50 122 SER A C 1
ATOM 914 O O . SER A 1 122 ? -15.510 5.377 12.948 1.00 84.50 122 SER A O 1
ATOM 916 N N . ARG A 1 123 ? -16.840 6.711 14.145 1.00 80.94 123 ARG A N 1
ATOM 917 C CA . ARG A 1 123 ? -17.808 6.929 13.050 1.00 80.94 123 ARG A CA 1
ATOM 918 C C . ARG A 1 123 ? -17.263 7.788 11.906 1.00 80.94 123 ARG A C 1
ATOM 920 O O . ARG A 1 123 ? -17.912 7.872 10.870 1.00 80.94 123 ARG A O 1
ATOM 927 N N . SER A 1 124 ? -16.125 8.439 12.121 1.00 81.56 124 SER A N 1
ATOM 928 C CA . SER A 1 124 ? -15.435 9.264 11.132 1.00 81.56 124 SER A CA 1
ATOM 929 C C . SER A 1 124 ? -14.201 8.557 10.570 1.00 81.56 124 SER A C 1
ATOM 931 O O . SER A 1 124 ? -13.350 9.230 9.995 1.00 81.56 124 SER A O 1
ATOM 933 N N . GLU A 1 125 ? -14.071 7.239 10.778 1.00 84.62 125 GLU A N 1
ATOM 934 C CA . GLU A 1 125 ? -12.954 6.470 10.236 1.00 84.62 125 GLU A CA 1
ATOM 935 C C . GLU A 1 125 ? -12.855 6.667 8.720 1.00 84.62 125 GLU A C 1
ATOM 937 O O . GLU A 1 125 ? -13.858 6.587 8.001 1.00 84.62 125 GLU A O 1
ATOM 942 N N . GLY A 1 126 ? -11.641 6.963 8.260 1.00 87.25 126 GLY A N 1
ATOM 943 C CA . GLY A 1 126 ? -11.328 7.262 6.870 1.00 87.25 126 GLY A CA 1
ATOM 944 C C . GLY A 1 126 ? -10.023 6.634 6.425 1.00 87.25 126 GLY A C 1
ATOM 945 O O . GLY A 1 126 ? -9.102 6.478 7.220 1.00 87.25 126 GLY A O 1
ATOM 946 N N . TRP A 1 127 ? -9.946 6.296 5.143 1.00 89.75 127 TRP A N 1
ATOM 947 C CA . TRP A 1 127 ? -8.842 5.554 4.553 1.00 89.75 127 TRP A CA 1
ATOM 948 C C . TRP A 1 127 ? -8.263 6.346 3.388 1.00 89.75 127 TRP A C 1
ATOM 950 O O . TRP A 1 127 ? -8.943 6.571 2.390 1.00 89.75 127 TRP A O 1
ATOM 960 N N . ARG A 1 128 ? -7.010 6.784 3.500 1.00 91.12 128 ARG A N 1
ATOM 961 C CA . ARG A 1 128 ? -6.355 7.584 2.463 1.00 91.12 128 ARG A CA 1
ATOM 962 C C . ARG A 1 128 ? -5.236 6.800 1.809 1.00 91.12 128 ARG A C 1
ATOM 964 O O . ARG A 1 128 ? -4.301 6.372 2.481 1.00 91.12 128 ARG A O 1
ATOM 971 N N . GLY A 1 129 ? -5.327 6.639 0.498 1.00 92.12 129 GLY A N 1
ATOM 972 C CA . GLY A 1 129 ? -4.274 6.042 -0.302 1.00 92.12 129 GLY A CA 1
ATOM 973 C C . GLY A 1 129 ? -3.359 7.086 -0.938 1.00 92.12 129 GLY A C 1
ATOM 974 O O . GLY A 1 129 ? -3.816 8.091 -1.480 1.00 92.12 129 GLY A O 1
ATOM 975 N N . GLU A 1 130 ? -2.060 6.825 -0.910 1.00 93.50 130 GLU A N 1
ATOM 976 C CA . GLU A 1 130 ? -1.027 7.646 -1.533 1.00 93.50 130 GLU A CA 1
ATOM 977 C C . GLU A 1 130 ? -0.224 6.803 -2.513 1.00 93.50 130 GLU A C 1
ATOM 979 O O . GLU A 1 130 ? 0.444 5.840 -2.129 1.00 93.50 130 GLU A O 1
ATOM 984 N N . LEU A 1 131 ? -0.263 7.186 -3.788 1.00 93.12 131 LEU A N 1
ATOM 985 C CA . LEU A 1 131 ? 0.607 6.614 -4.804 1.00 93.12 131 LEU A CA 1
ATOM 986 C C . LEU A 1 131 ? 1.877 7.452 -4.907 1.00 93.12 131 LEU A C 1
ATOM 988 O O . LEU A 1 131 ? 1.836 8.683 -4.933 1.00 93.12 131 LEU A O 1
ATOM 992 N N . ARG A 1 132 ? 3.017 6.778 -4.978 1.00 92.56 132 ARG A N 1
ATOM 993 C CA . ARG A 1 132 ? 4.344 7.382 -5.052 1.00 92.56 132 ARG A CA 1
ATOM 994 C C . ARG A 1 132 ? 5.063 6.891 -6.298 1.00 92.56 132 ARG A C 1
ATOM 996 O O . ARG A 1 132 ? 4.902 5.740 -6.693 1.00 92.56 132 ARG A O 1
ATOM 1003 N N . HIS A 1 133 ? 5.876 7.760 -6.884 1.00 89.94 133 HIS A N 1
ATOM 1004 C CA . HIS A 1 133 ? 6.859 7.416 -7.908 1.00 89.94 133 HIS A CA 1
ATOM 1005 C C . HIS A 1 133 ? 8.234 7.800 -7.362 1.00 89.94 133 HIS A C 1
ATOM 1007 O O . HIS A 1 133 ? 8.572 8.982 -7.244 1.00 89.94 133 HIS A O 1
ATOM 1013 N N . GLY A 1 134 ? 8.977 6.797 -6.890 1.00 86.81 134 GLY A N 1
ATOM 1014 C CA . GLY A 1 134 ? 10.125 7.009 -6.008 1.00 86.81 134 GLY A CA 1
ATOM 1015 C C . GLY A 1 134 ? 9.723 7.729 -4.719 1.00 86.81 134 GLY A C 1
ATOM 1016 O O . GLY A 1 134 ? 8.806 7.311 -4.013 1.00 86.81 134 GLY A O 1
ATOM 1017 N N . GLU A 1 135 ? 10.390 8.844 -4.422 1.00 84.50 135 GLU A N 1
ATOM 1018 C CA . GLU A 1 135 ? 10.097 9.651 -3.228 1.00 84.50 135 GLU A CA 1
ATOM 1019 C C . GLU A 1 135 ? 9.004 10.707 -3.434 1.00 84.50 135 GLU A C 1
ATOM 1021 O O . GLU A 1 135 ? 8.554 11.335 -2.471 1.00 84.50 135 GLU A O 1
ATOM 1026 N N . ALA A 1 136 ? 8.571 10.921 -4.676 1.00 88.25 136 ALA A N 1
ATOM 1027 C CA . ALA A 1 136 ? 7.555 11.909 -4.992 1.00 88.25 136 ALA A CA 1
ATOM 1028 C C . ALA A 1 136 ? 6.155 11.299 -4.885 1.00 88.25 136 ALA A C 1
ATOM 1030 O O . ALA A 1 136 ? 5.896 10.207 -5.389 1.00 88.25 136 ALA A O 1
ATOM 1031 N N . MET A 1 137 ? 5.230 12.035 -4.269 1.00 89.81 137 MET A N 1
ATOM 1032 C CA . MET A 1 137 ? 3.809 11.704 -4.333 1.00 89.81 137 MET A CA 1
ATOM 1033 C C . MET A 1 137 ? 3.290 11.981 -5.747 1.00 89.81 137 MET A C 1
ATOM 1035 O O . MET A 1 137 ? 3.545 13.050 -6.310 1.00 89.81 137 MET A O 1
ATOM 1039 N N . VAL A 1 138 ? 2.554 11.029 -6.315 1.00 89.44 138 VAL A N 1
ATOM 1040 C CA . VAL A 1 138 ? 1.829 11.227 -7.570 1.00 89.44 138 VAL A CA 1
ATOM 1041 C C . VAL A 1 138 ? 0.690 12.212 -7.291 1.00 89.44 138 VAL A C 1
ATOM 1043 O O . VAL A 1 138 ? -0.131 11.931 -6.420 1.00 89.44 138 VAL A O 1
ATOM 1046 N N . PRO A 1 139 ? 0.615 13.362 -7.985 1.00 86.31 139 PRO A N 1
ATOM 1047 C CA . PRO A 1 139 ? -0.333 14.415 -7.636 1.00 86.31 139 PRO A CA 1
ATOM 1048 C C . PRO A 1 139 ? -1.794 13.958 -7.625 1.00 86.31 139 PRO A C 1
ATOM 1050 O O . PRO A 1 139 ? -2.259 13.310 -8.568 1.00 86.31 139 PRO A O 1
ATOM 1053 N N . ASP A 1 140 ? -2.525 14.399 -6.600 1.00 78.62 140 ASP A N 1
ATOM 1054 C CA . ASP A 1 140 ? -3.971 14.224 -6.470 1.00 78.62 140 ASP A CA 1
ATOM 1055 C C . ASP A 1 140 ? -4.694 15.094 -7.510 1.00 78.62 140 ASP A C 1
ATOM 1057 O O . ASP A 1 140 ? -5.147 16.206 -7.239 1.00 78.62 140 ASP A O 1
ATOM 1061 N N . SER A 1 141 ? -4.766 14.620 -8.751 1.00 64.44 141 SER A N 1
ATOM 1062 C CA . SER A 1 141 ? -5.585 15.260 -9.779 1.00 64.44 141 SER A CA 1
ATOM 1063 C C . SER A 1 141 ? -6.989 14.665 -9.719 1.00 64.44 141 SER A C 1
ATOM 1065 O O . SER A 1 141 ? -7.239 13.574 -10.223 1.00 64.44 141 SER A O 1
ATOM 1067 N N . ALA A 1 142 ? -7.918 15.354 -9.051 1.00 50.47 142 ALA A N 1
ATOM 1068 C CA . ALA A 1 142 ? -9.324 14.955 -9.027 1.00 50.47 142 ALA A CA 1
ATOM 1069 C C . ALA A 1 142 ? -9.860 14.847 -10.470 1.00 50.47 142 ALA A C 1
ATOM 1071 O O . ALA A 1 142 ? -9.819 15.818 -11.225 1.00 50.47 142 ALA A O 1
ATOM 1072 N N . GLY A 1 143 ? -10.321 13.655 -10.868 1.00 53.47 143 GLY A N 1
ATOM 1073 C CA . GLY A 1 143 ? -10.710 13.355 -12.255 1.00 53.47 143 GLY A CA 1
ATOM 1074 C C . GLY A 1 143 ? -9.544 13.036 -13.202 1.00 53.47 143 GLY A C 1
ATOM 1075 O O . GLY A 1 143 ? -9.741 12.981 -14.415 1.00 53.47 143 GLY A O 1
ATOM 1076 N N . GLY A 1 144 ? -8.339 12.837 -12.667 1.00 64.19 144 GLY A N 1
ATOM 1077 C CA . GLY A 1 144 ? -7.175 12.372 -13.409 1.00 64.19 144 GLY A CA 1
ATOM 1078 C C . GLY A 1 144 ? -7.397 10.988 -14.015 1.00 64.19 144 GLY A C 1
ATOM 1079 O O . GLY A 1 144 ? -8.173 10.175 -13.507 1.00 64.19 144 GLY A O 1
ATOM 1080 N N . ALA A 1 145 ? -6.711 10.724 -15.128 1.00 80.31 145 ALA A N 1
ATOM 1081 C CA . ALA A 1 145 ? -6.706 9.398 -15.728 1.00 80.31 145 ALA A CA 1
ATOM 1082 C C . ALA A 1 145 ? -6.120 8.372 -14.735 1.00 80.31 145 ALA A C 1
ATOM 1084 O O . ALA A 1 145 ? -5.194 8.713 -13.992 1.00 80.31 145 ALA A O 1
ATOM 1085 N N . PRO A 1 146 ? -6.621 7.125 -14.726 1.00 87.75 146 PRO A N 1
ATOM 1086 C CA . PRO A 1 146 ? -6.020 6.049 -13.947 1.00 87.75 146 PRO A CA 1
ATOM 1087 C C . PRO A 1 146 ? -4.531 5.884 -14.259 1.00 87.75 146 PRO A C 1
ATOM 1089 O O . PRO A 1 146 ? -4.107 6.067 -15.403 1.00 87.75 146 PRO A O 1
ATOM 1092 N N . VAL A 1 147 ? -3.747 5.528 -13.244 1.00 87.06 147 VAL A N 1
ATOM 1093 C CA . VAL A 1 147 ? -2.301 5.321 -13.366 1.00 87.06 147 VAL A CA 1
ATOM 1094 C C . VAL A 1 147 ? -2.028 3.826 -13.423 1.00 87.06 147 VAL A C 1
ATOM 1096 O O . VAL A 1 147 ? -2.341 3.088 -12.489 1.00 87.06 147 VAL A O 1
ATOM 1099 N N . GLU A 1 148 ? -1.438 3.379 -14.527 1.00 86.69 148 GLU A N 1
ATOM 1100 C CA . GLU A 1 148 ? -0.938 2.013 -14.655 1.00 86.69 148 GLU A CA 1
ATOM 1101 C C . GLU A 1 148 ? 0.414 1.907 -13.946 1.00 86.69 148 GLU A C 1
ATOM 1103 O O . GLU A 1 148 ? 1.350 2.644 -14.257 1.00 86.69 148 GLU A O 1
ATOM 1108 N N . THR A 1 149 ? 0.519 0.984 -12.994 1.00 85.62 149 THR A N 1
ATOM 1109 C CA . THR A 1 149 ? 1.739 0.748 -12.215 1.00 85.62 149 THR A CA 1
ATOM 1110 C C . THR A 1 149 ? 2.124 -0.722 -12.269 1.00 85.62 149 THR A C 1
ATOM 1112 O O . THR A 1 149 ? 1.364 -1.577 -12.734 1.00 85.62 149 THR A O 1
ATOM 1115 N N . GLN A 1 150 ? 3.287 -1.047 -11.710 1.00 83.94 150 GLN A N 1
ATOM 1116 C CA . GLN A 1 150 ? 3.723 -2.436 -11.581 1.00 83.94 150 GLN A CA 1
ATOM 1117 C C . GLN A 1 150 ? 3.003 -3.171 -10.443 1.00 83.94 150 GLN A C 1
ATOM 1119 O O . GLN A 1 150 ? 3.188 -4.365 -10.277 1.00 83.94 150 GLN A O 1
ATOM 1124 N N . MET A 1 151 ? 2.152 -2.494 -9.675 1.00 86.88 151 MET A N 1
ATOM 1125 C CA . MET A 1 151 ? 1.290 -3.103 -8.657 1.00 86.88 151 MET A CA 1
ATOM 1126 C C . MET A 1 151 ? -0.150 -3.282 -9.157 1.00 86.88 151 MET A C 1
ATOM 1128 O O . MET A 1 151 ? -0.978 -3.837 -8.448 1.00 86.88 151 MET A O 1
ATOM 1132 N N . GLY A 1 152 ? -0.450 -2.832 -10.379 1.00 85.50 152 GLY A N 1
ATOM 1133 C CA . GLY A 1 152 ? -1.803 -2.766 -10.922 1.00 85.50 152 GLY A CA 1
ATOM 1134 C C . GLY A 1 152 ? -2.217 -1.335 -11.253 1.00 85.50 152 GLY A C 1
ATOM 1135 O O . GLY A 1 152 ? -1.404 -0.407 -11.250 1.00 85.50 152 GLY A O 1
ATOM 1136 N N . ARG A 1 153 ? -3.492 -1.165 -11.581 1.00 87.69 153 ARG A N 1
ATOM 1137 C CA . ARG A 1 153 ? -4.070 0.122 -11.963 1.00 87.69 153 ARG A CA 1
ATOM 1138 C C . ARG A 1 153 ? -4.619 0.838 -10.735 1.00 87.69 153 ARG A C 1
ATOM 1140 O O . ARG A 1 153 ? -5.353 0.239 -9.955 1.00 87.69 153 ARG A O 1
ATOM 1147 N N . PHE A 1 154 ? -4.297 2.118 -10.596 1.00 89.38 154 PHE A N 1
ATOM 1148 C CA . PHE A 1 154 ? -4.768 2.970 -9.506 1.00 89.38 154 PHE A CA 1
ATOM 1149 C C . PHE A 1 154 ? -5.687 4.062 -10.035 1.00 89.38 154 PHE A C 1
ATOM 1151 O O . PHE A 1 154 ? -5.432 4.650 -11.089 1.00 89.38 154 PHE A O 1
ATOM 1158 N N . VAL A 1 155 ? -6.733 4.373 -9.278 1.00 88.81 155 VAL A N 1
ATOM 1159 C CA . VAL A 1 155 ? -7.672 5.457 -9.577 1.00 88.81 155 VAL A CA 1
ATOM 1160 C C . VAL A 1 155 ? -7.682 6.479 -8.446 1.00 88.81 155 VAL A C 1
ATOM 1162 O O . VAL A 1 155 ? -7.512 6.130 -7.280 1.00 88.81 155 VAL A O 1
ATOM 1165 N N . MET A 1 156 ? -7.868 7.751 -8.792 1.00 89.38 156 MET A N 1
ATOM 1166 C CA . MET A 1 156 ? -7.970 8.842 -7.825 1.00 89.38 156 MET A CA 1
ATOM 1167 C C . MET A 1 156 ? -9.418 8.992 -7.357 1.00 89.38 156 MET A C 1
ATOM 1169 O O . MET A 1 156 ? -10.309 9.274 -8.161 1.00 89.38 156 MET A O 1
ATOM 1173 N N . LEU A 1 157 ? -9.644 8.849 -6.054 1.00 86.12 157 LEU A N 1
ATOM 1174 C CA . LEU A 1 157 ? -10.933 9.045 -5.406 1.00 86.12 157 LEU A CA 1
ATOM 1175 C C . LEU A 1 157 ? -10.940 10.361 -4.621 1.00 86.12 157 LEU A C 1
ATOM 1177 O O . LEU A 1 157 ? -10.056 10.631 -3.809 1.00 86.12 157 LEU A O 1
ATOM 1181 N N . GLY A 1 158 ? -11.961 11.186 -4.860 1.00 77.94 158 GLY A N 1
ATOM 1182 C CA . GLY A 1 158 ? -12.190 12.399 -4.076 1.00 77.94 158 GLY A CA 1
ATOM 1183 C C . GLY A 1 158 ? -12.626 12.089 -2.642 1.00 77.94 158 GLY A C 1
ATOM 1184 O O . GLY A 1 158 ? -13.043 10.973 -2.326 1.00 77.94 158 GLY A O 1
ATOM 1185 N N . GLU A 1 159 ? -12.576 13.093 -1.770 1.00 69.81 159 GLU A N 1
ATOM 1186 C CA . GLU A 1 159 ? -13.102 12.961 -0.409 1.00 69.81 159 GLU A CA 1
ATOM 1187 C C . GLU A 1 159 ? -14.592 12.584 -0.432 1.00 69.81 159 GLU A C 1
ATOM 1189 O O . GLU A 1 159 ? -15.399 13.203 -1.127 1.00 69.81 159 GLU A O 1
ATOM 1194 N N . GLY A 1 160 ? -14.957 11.534 0.309 1.00 62.00 160 GLY A N 1
ATOM 1195 C CA . GLY A 1 160 ? -16.338 11.050 0.391 1.00 62.00 160 GLY A CA 1
ATOM 1196 C C . GLY A 1 160 ? -16.855 10.333 -0.864 1.00 62.00 160 GLY A C 1
ATOM 1197 O O . GLY A 1 160 ? -18.051 10.058 -0.945 1.00 62.00 160 GLY A O 1
ATOM 1198 N N . ALA A 1 161 ? -15.990 10.009 -1.835 1.00 57.34 161 ALA A N 1
ATOM 1199 C CA . ALA A 1 161 ? -16.397 9.386 -3.098 1.00 57.34 161 ALA A CA 1
ATOM 1200 C C . ALA A 1 161 ? -16.926 7.943 -2.950 1.00 57.34 161 ALA A C 1
ATOM 1202 O O . ALA A 1 161 ? -17.650 7.471 -3.825 1.00 57.34 161 ALA A O 1
ATOM 1203 N N . HIS A 1 162 ? -16.618 7.244 -1.850 1.00 58.56 162 HIS A N 1
ATOM 1204 C CA . HIS A 1 162 ? -17.082 5.875 -1.598 1.00 58.56 162 HIS A CA 1
ATOM 1205 C C . HIS A 1 162 ? -17.685 5.691 -0.201 1.00 58.56 162 HIS A C 1
ATOM 1207 O O . HIS A 1 162 ? -17.296 6.355 0.758 1.00 58.56 162 HIS A O 1
ATOM 1213 N N . ARG A 1 163 ? -18.615 4.725 -0.085 1.00 54.12 163 ARG A N 1
ATOM 1214 C CA . ARG A 1 163 ? -19.402 4.392 1.126 1.00 54.12 163 ARG A CA 1
ATOM 1215 C C . ARG A 1 163 ? -18.566 3.987 2.362 1.00 54.12 163 ARG A C 1
ATOM 1217 O O . ARG A 1 163 ? -19.148 3.797 3.423 1.00 54.12 163 ARG A O 1
ATOM 1224 N N . TRP A 1 164 ? -17.239 3.885 2.235 1.00 55.97 164 TRP A N 1
ATOM 1225 C CA . TRP A 1 164 ? -16.295 3.470 3.285 1.00 55.97 164 TRP A CA 1
ATOM 1226 C C . TRP A 1 164 ? -15.175 4.476 3.554 1.00 55.97 164 TRP A C 1
ATOM 1228 O O . TRP A 1 164 ? -14.125 4.104 4.068 1.00 55.97 164 TRP A O 1
ATOM 1238 N N . SER A 1 165 ? -15.380 5.746 3.192 1.00 74.31 165 SER A N 1
ATOM 1239 C CA . SER A 1 165 ? -14.441 6.823 3.527 1.00 74.31 165 SER A CA 1
ATOM 1240 C C . SER A 1 165 ? -13.056 6.693 2.867 1.00 74.31 165 SER A C 1
ATOM 1242 O O . SER A 1 165 ? -12.072 7.189 3.414 1.00 74.31 165 SER A O 1
ATOM 1244 N N . PHE A 1 166 ? -12.966 6.049 1.697 1.00 84.19 166 PHE A N 1
ATOM 1245 C CA . PHE A 1 166 ? -11.747 6.072 0.885 1.00 84.19 166 PHE A CA 1
ATOM 1246 C C . PHE A 1 166 ? -11.521 7.442 0.236 1.00 84.19 166 PHE A C 1
ATOM 1248 O O . PHE A 1 166 ? -12.466 8.053 -0.271 1.00 84.19 166 PHE A O 1
ATOM 1255 N N . SER A 1 167 ? -10.264 7.876 0.188 1.00 88.06 167 SER A N 1
ATOM 1256 C CA . SER A 1 167 ? -9.796 9.037 -0.574 1.00 88.06 167 SER A CA 1
ATOM 1257 C C . SER A 1 167 ? -8.372 8.826 -1.102 1.00 88.06 167 SER A C 1
ATOM 1259 O O . SER A 1 167 ? -7.648 7.935 -0.650 1.00 88.06 167 SER A O 1
ATOM 1261 N N . GLY A 1 168 ? -7.962 9.647 -2.070 1.00 90.06 168 GLY A N 1
ATOM 1262 C CA . GLY A 1 168 ? -6.638 9.567 -2.687 1.00 90.06 168 GLY A CA 1
ATOM 1263 C C . GLY A 1 168 ? -6.542 8.462 -3.742 1.00 90.06 168 GLY A C 1
ATOM 1264 O 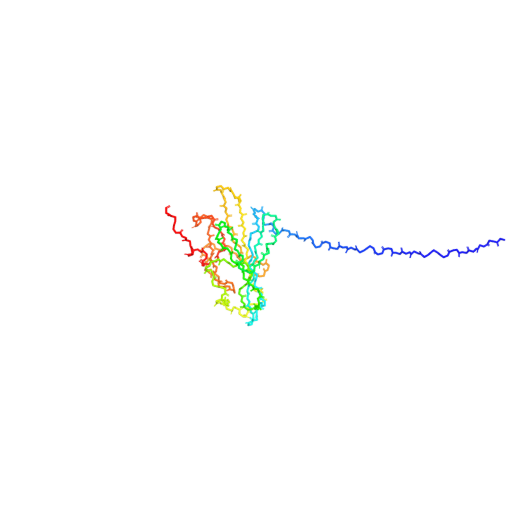O . GLY A 1 168 ? -7.540 8.072 -4.350 1.00 90.06 168 GLY A O 1
ATOM 1265 N N . TRP A 1 169 ? -5.333 7.963 -3.989 1.00 91.50 169 TRP A N 1
ATOM 1266 C CA . TRP A 1 169 ? -5.092 6.893 -4.959 1.00 91.50 169 TRP A CA 1
ATOM 1267 C C . TRP A 1 169 ? -5.476 5.535 -4.379 1.00 91.50 169 TRP A C 1
ATOM 1269 O O . TRP A 1 169 ? -4.942 5.152 -3.350 1.00 91.50 169 TRP A O 1
ATOM 1279 N N . ILE A 1 170 ? -6.344 4.771 -5.037 1.00 90.00 170 ILE A N 1
ATOM 1280 C CA . ILE A 1 170 ? -6.775 3.443 -4.572 1.00 90.00 170 ILE A CA 1
ATOM 1281 C C . ILE A 1 170 ? -6.614 2.425 -5.713 1.00 90.00 170 ILE A C 1
ATOM 1283 O O . ILE A 1 170 ? -6.898 2.780 -6.864 1.00 90.00 170 ILE A O 1
ATOM 1287 N N . PRO A 1 171 ? -6.164 1.184 -5.438 1.00 89.50 171 PRO A N 1
ATOM 1288 C CA . PRO A 1 171 ? -6.188 0.114 -6.434 1.00 89.50 171 PRO A CA 1
ATOM 1289 C C . PRO A 1 171 ? -7.598 -0.072 -7.013 1.00 89.50 171 PRO A C 1
ATOM 1291 O O . PRO A 1 171 ? -8.587 -0.127 -6.281 1.00 89.50 171 PRO A O 1
ATOM 1294 N N . GLU A 1 172 ? -7.720 -0.125 -8.339 1.00 85.75 172 GLU A N 1
ATOM 1295 C CA . GLU A 1 172 ? -9.027 -0.172 -9.015 1.00 85.75 172 GLU A CA 1
ATOM 1296 C C . GLU A 1 172 ? -9.835 -1.430 -8.638 1.00 85.75 172 GLU A C 1
ATOM 1298 O O . GLU A 1 172 ? -11.057 -1.378 -8.475 1.00 85.75 172 GLU A O 1
ATOM 1303 N N . ASP A 1 173 ? -9.153 -2.556 -8.435 1.00 82.00 173 ASP A N 1
ATOM 1304 C CA . ASP A 1 173 ? -9.737 -3.830 -8.005 1.00 82.00 173 ASP A CA 1
ATOM 1305 C C . ASP A 1 173 ? -10.300 -3.789 -6.578 1.00 82.00 173 ASP A C 1
ATOM 1307 O O . ASP A 1 173 ? -11.274 -4.488 -6.273 1.00 82.00 173 ASP A O 1
ATOM 1311 N N . TRP A 1 174 ? -9.791 -2.902 -5.721 1.00 83.50 174 TRP A N 1
ATOM 1312 C CA . TRP A 1 174 ? -10.313 -2.740 -4.366 1.00 83.50 174 TRP A CA 1
ATOM 1313 C C . TRP A 1 174 ? -11.709 -2.127 -4.335 1.00 83.50 174 TRP A C 1
ATOM 1315 O O . TRP A 1 174 ? -12.491 -2.415 -3.424 1.00 83.50 174 TRP A O 1
ATOM 1325 N N . ILE A 1 175 ? -12.038 -1.335 -5.355 1.00 76.31 175 ILE A N 1
ATOM 1326 C CA . ILE A 1 175 ? -13.325 -0.656 -5.495 1.00 76.31 175 ILE A CA 1
ATOM 1327 C C . ILE A 1 175 ? -14.393 -1.614 -6.034 1.00 76.31 175 ILE A C 1
ATOM 1329 O O . ILE A 1 175 ? -15.537 -1.583 -5.582 1.00 76.31 175 ILE A O 1
ATOM 1333 N N . ALA A 1 176 ? -14.030 -2.481 -6.983 1.00 59.78 176 ALA A N 1
ATOM 1334 C CA . ALA A 1 176 ? -14.962 -3.415 -7.615 1.00 59.78 176 ALA A CA 1
ATOM 1335 C C . ALA A 1 176 ? -15.351 -4.599 -6.707 1.00 59.78 176 ALA A C 1
ATOM 1337 O O . ALA A 1 176 ? -16.445 -5.143 -6.844 1.00 59.78 176 ALA A O 1
ATOM 1338 N N . ALA A 1 177 ? -14.484 -4.986 -5.766 1.00 54.06 177 ALA A N 1
ATOM 1339 C CA . ALA A 1 177 ? -14.693 -6.115 -4.851 1.00 54.06 177 ALA A CA 1
ATOM 1340 C C . ALA A 1 177 ? -15.633 -5.811 -3.665 1.00 54.06 177 ALA A C 1
ATOM 1342 O O . ALA A 1 177 ? -15.778 -6.623 -2.751 1.00 54.06 177 ALA A O 1
ATOM 1343 N N . ALA A 1 178 ? -16.253 -4.636 -3.653 1.00 48.81 178 ALA A N 1
ATOM 1344 C CA . ALA A 1 178 ? -17.095 -4.171 -2.572 1.00 48.81 178 ALA A CA 1
ATOM 1345 C C . ALA A 1 178 ? -18.455 -4.907 -2.513 1.00 48.81 178 ALA A C 1
ATOM 1347 O O . ALA A 1 178 ? -19.261 -4.707 -3.423 1.00 48.81 178 ALA A O 1
ATOM 1348 N N . PRO A 1 179 ? -18.784 -5.719 -1.483 1.00 38.41 179 PRO A N 1
ATOM 1349 C CA . PRO A 1 179 ? -20.128 -6.282 -1.375 1.00 38.41 179 PRO A CA 1
ATOM 1350 C C . PRO A 1 179 ? -21.172 -5.181 -1.135 1.00 38.41 179 PRO A C 1
ATOM 1352 O O . PRO A 1 179 ? -20.967 -4.271 -0.330 1.00 38.41 179 PRO A O 1
ATOM 1355 N N . ASP A 1 180 ? -22.311 -5.289 -1.823 1.00 32.47 180 ASP A N 1
ATOM 1356 C CA . ASP A 1 180 ? -23.466 -4.412 -1.619 1.00 32.47 180 ASP A CA 1
ATOM 1357 C C . ASP A 1 180 ? -23.969 -4.535 -0.163 1.00 32.47 180 ASP A C 1
ATOM 1359 O O . ASP A 1 180 ? -24.201 -5.657 0.308 1.00 32.47 180 ASP A O 1
ATOM 1363 N N . PRO A 1 181 ? -24.166 -3.424 0.573 1.00 41.94 181 PRO A N 1
ATOM 1364 C CA . PRO A 1 181 ? -24.806 -3.480 1.879 1.00 41.94 181 PRO A CA 1
ATOM 1365 C C . PRO A 1 181 ? -26.278 -3.883 1.704 1.00 41.94 181 PRO A C 1
ATOM 1367 O O . PRO A 1 181 ? -27.025 -3.218 0.984 1.00 41.94 181 PRO A O 1
ATOM 1370 N N . LYS A 1 182 ? -26.675 -4.985 2.350 1.00 33.38 182 LYS A N 1
ATOM 1371 C CA . LYS A 1 182 ? -28.084 -5.370 2.526 1.00 33.38 182 LYS A CA 1
ATOM 1372 C C . LYS A 1 182 ? -28.787 -4.458 3.523 1.00 33.38 182 LYS A C 1
ATOM 1374 O O . LYS A 1 182 ? -28.140 -4.099 4.532 1.00 33.38 182 LYS A O 1
#

Sequence (182 aa):
MRMTSWGMRMVAALLPLTFTVGEAMAQHAEGRLVYEMIVTNVGTRSQGWHGVLYGPDGRTLAADPGATIETGVGVFEAHACDLPWTACGFIRAGDAPSAPRNVVLEDPVGYGYRLYVHAEGSRSEGWRGELRHGEAMVPDSAGGAPVETQMGRFVMLGEGAHRWSFSGWIPEDWIAAAPDPK

pLDDT: mean 75.48, std 18.76, range [32.47, 95.94]

Secondary structure (DSSP, 8-state):
---------------------------BTTBEEEEEEEEESTTSTT-EEEEEEB-TTSPBPP--TT-EEEETTEEEEEE---STTSEEEEEETTS--SS-SS--TT-SS-EEEEEEEESTTSTT-EEEEEEEETTEEPP--TTPPPEEETTEEEEEE-TT-STT-EEEEEEHHHHHT-PPP-

Foldseek 3Di:
DDDDDDDDDDPPPPDPPPPPPPPPQPDDPAFHWAKKKAWFPALDPQIEIEMWGADPVRDTDDLDAQDWDQDLLAIWGAADPPGSQWYGGTDGPPPPRDGQPDRPNVQRQFKMKIKTWGPPPDPQIAIEMWIDRRPHTDDQDPVDDWDQGSNAIWDAAPQPNDPSRYGGIDHPSSRVPDDDDD

Radius of gyration: 23.1 Å; chains: 1; bounding box: 96×34×62 Å